Protein AF-A0A395UTX0-F1 (afdb_monomer_lite)

Organism: NCBI:txid39491

pLDDT: mean 94.31, std 2.13, range [87.38, 97.19]

Foldseek 3Di:
DFDWDDDPPLEIETELVRQFFDDPPGRVDGDDPVNSVVVVVVVVVPDDPVHRHYHYD

Secondary structure (DSSP, 8-state):
---EEEETTTEEEE-GGG--BPSTT-TTSBPPHHHHHHHHHHHHHH--TTS-EEEE-

Structure (mmCIF, N/CA/C/O backbone):
data_AF-A0A395UTX0-F1
#
_entry.id   AF-A0A395UTX0-F1
#
loop_
_atom_sit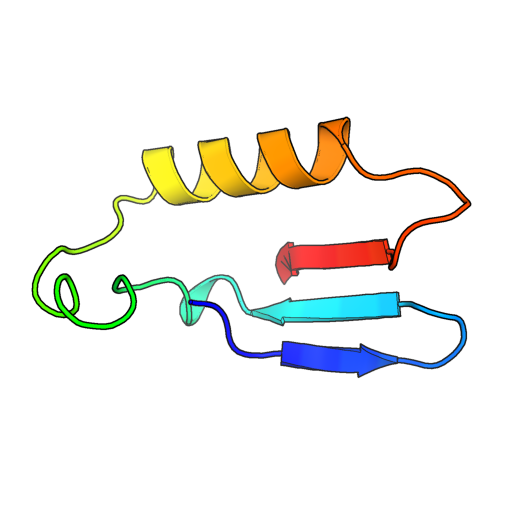e.group_PDB
_atom_site.id
_atom_site.type_symbol
_atom_site.label_atom_id
_atom_site.label_alt_id
_atom_site.label_comp_id
_atom_site.label_asym_id
_atom_site.label_entity_id
_atom_site.label_seq_id
_atom_site.pdbx_PDB_ins_code
_atom_site.Cartn_x
_atom_site.Cartn_y
_atom_site.Cartn_z
_atom_site.occupancy
_atom_site.B_iso_or_equiv
_atom_site.auth_seq_id
_atom_site.auth_comp_id
_atom_site.auth_asym_id
_atom_site.auth_atom_id
_atom_site.pdbx_PDB_model_num
ATOM 1 N N . LYS A 1 1 ? 0.837 1.075 -7.312 1.00 88.94 1 LYS A N 1
ATOM 2 C CA . LYS A 1 1 ? -0.497 0.471 -7.056 1.00 88.94 1 LYS A CA 1
ATOM 3 C C . LYS A 1 1 ? -0.340 -0.672 -6.056 1.00 88.94 1 LYS A C 1
ATOM 5 O O . LYS A 1 1 ? 0.722 -1.276 -6.051 1.00 88.94 1 LYS A O 1
ATOM 10 N N . ALA A 1 2 ? -1.352 -0.960 -5.238 1.00 93.81 2 ALA A N 1
ATOM 11 C CA . ALA A 1 2 ? -1.417 -2.173 -4.419 1.00 93.81 2 ALA A CA 1
ATOM 12 C C . ALA A 1 2 ? -2.823 -2.773 -4.540 1.00 93.81 2 ALA A C 1
ATOM 14 O O . ALA A 1 2 ? -3.801 -2.024 -4.598 1.00 93.81 2 ALA A O 1
ATOM 15 N N . GLU A 1 3 ? -2.922 -4.095 -4.612 1.00 95.44 3 GLU A N 1
ATOM 16 C CA . GLU A 1 3 ? -4.189 -4.806 -4.435 1.00 95.44 3 GLU A CA 1
ATOM 17 C C . GLU A 1 3 ? -4.458 -5.023 -2.941 1.00 95.44 3 GLU A C 1
ATOM 19 O O . GLU A 1 3 ? -3.567 -4.857 -2.103 1.00 95.44 3 GLU A O 1
ATOM 24 N N . GLY A 1 4 ? -5.701 -5.343 -2.590 1.00 95.56 4 GLY A N 1
ATOM 25 C CA . GLY A 1 4 ? -6.079 -5.501 -1.194 1.00 95.56 4 GLY A CA 1
ATOM 26 C C . GLY A 1 4 ? -7.575 -5.663 -0.957 1.00 95.56 4 GLY A C 1
ATOM 27 O O . GLY A 1 4 ? -8.380 -5.626 -1.891 1.00 95.56 4 GLY A O 1
ATOM 28 N N . GLU A 1 5 ? -7.942 -5.797 0.315 1.00 96.31 5 GLU A N 1
ATOM 29 C CA . GLU A 1 5 ? -9.307 -6.054 0.775 1.00 96.31 5 GLU A CA 1
ATOM 30 C C . GLU A 1 5 ? -9.773 -5.031 1.819 1.00 96.31 5 GLU A C 1
ATOM 32 O O . GLU A 1 5 ? -9.055 -4.663 2.752 1.00 96.31 5 GLU A O 1
ATOM 37 N N . MET A 1 6 ? -11.026 -4.583 1.683 1.00 94.56 6 MET A N 1
ATOM 38 C CA . MET A 1 6 ? -11.678 -3.715 2.664 1.00 94.56 6 MET A CA 1
ATOM 39 C C . MET A 1 6 ? -12.274 -4.554 3.797 1.00 94.56 6 MET A C 1
ATOM 41 O O . MET A 1 6 ? -13.161 -5.378 3.578 1.00 94.56 6 MET A O 1
ATOM 45 N N . LEU A 1 7 ? -11.837 -4.285 5.023 1.00 91.75 7 LEU A N 1
ATOM 46 C CA . LEU A 1 7 ? -12.344 -4.891 6.247 1.00 91.75 7 LEU A CA 1
ATOM 47 C C . LEU A 1 7 ? -13.363 -3.981 6.952 1.00 91.75 7 LEU A C 1
ATOM 49 O O . LEU A 1 7 ? -13.462 -2.771 6.723 1.00 91.75 7 LEU A O 1
ATOM 53 N N . VAL A 1 8 ? -14.119 -4.572 7.880 1.00 89.44 8 VAL A N 1
ATOM 54 C CA . VAL A 1 8 ? -15.066 -3.837 8.729 1.00 89.44 8 VAL A CA 1
ATOM 55 C C . VAL A 1 8 ? -14.323 -2.796 9.577 1.00 89.44 8 VAL A C 1
ATOM 57 O O . VAL A 1 8 ? -13.232 -3.045 10.088 1.00 89.44 8 VAL A O 1
ATOM 60 N N . GLY A 1 9 ? -14.938 -1.626 9.769 1.00 87.38 9 GLY A N 1
ATOM 61 C CA . GLY A 1 9 ? -14.403 -0.598 10.665 1.00 87.38 9 GLY A CA 1
ATOM 62 C C . GLY A 1 9 ? -13.299 0.262 10.047 1.00 87.38 9 GLY A C 1
ATOM 63 O O . GLY A 1 9 ? -12.347 0.606 10.740 1.00 87.38 9 GLY A O 1
ATOM 64 N N . LYS A 1 10 ? -13.440 0.628 8.762 1.00 88.00 10 LYS A N 1
ATOM 65 C CA . LYS A 1 10 ? -12.500 1.496 8.021 1.00 88.00 10 LYS A CA 1
ATOM 66 C C . LYS A 1 10 ? -11.067 0.950 7.998 1.00 88.00 10 LYS A C 1
ATOM 68 O O . LYS A 1 10 ? -10.113 1.725 8.039 1.00 88.00 10 LYS A O 1
ATOM 73 N N . LYS A 1 11 ? -10.916 -0.371 7.957 1.00 93.38 11 LYS A N 1
ATOM 74 C CA . LYS A 1 11 ? -9.622 -1.042 7.830 1.00 93.38 11 LYS A CA 1
ATOM 75 C C . LYS A 1 11 ? -9.469 -1.566 6.411 1.00 93.38 11 LYS A C 1
ATOM 77 O O . LYS A 1 11 ? -10.432 -2.067 5.848 1.00 93.38 11 LYS A O 1
ATOM 82 N N . PHE A 1 12 ? -8.279 -1.460 5.850 1.00 95.31 12 PHE A N 1
ATOM 83 C CA . PHE A 1 12 ? -7.934 -1.983 4.537 1.00 95.31 12 PHE A CA 1
ATOM 84 C C . PHE A 1 12 ? -6.635 -2.775 4.658 1.00 95.31 12 PHE A C 1
ATOM 86 O O . PHE A 1 12 ? -5.685 -2.291 5.272 1.00 95.31 12 PHE A O 1
ATOM 93 N N . VAL A 1 13 ? -6.595 -3.982 4.106 1.00 96.62 13 VAL A N 1
ATOM 94 C CA . VAL A 1 13 ? -5.371 -4.786 4.014 1.00 96.62 13 VAL A CA 1
ATOM 95 C C . VAL A 1 13 ? -4.830 -4.638 2.604 1.00 96.62 13 VAL A C 1
ATOM 97 O O . VAL A 1 13 ? -5.547 -4.937 1.657 1.00 96.62 13 VAL A O 1
ATOM 100 N N . ALA A 1 14 ? -3.601 -4.153 2.466 1.00 96.81 14 ALA A N 1
ATOM 101 C CA . ALA A 1 14 ? -2.884 -4.040 1.205 1.00 96.81 14 ALA A CA 1
ATOM 102 C C . ALA A 1 14 ? -1.838 -5.156 1.107 1.00 96.81 14 ALA A C 1
ATOM 104 O O . ALA A 1 14 ? -1.043 -5.336 2.029 1.00 96.81 14 ALA A O 1
ATOM 105 N N . TYR A 1 15 ? -1.808 -5.870 -0.014 1.00 96.81 15 TYR A N 1
ATOM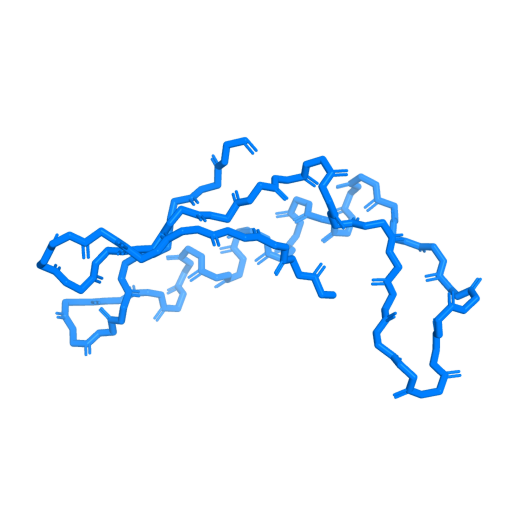 106 C CA . TYR A 1 15 ? -0.854 -6.955 -0.232 1.00 96.81 15 TYR A CA 1
ATOM 107 C C . TYR A 1 15 ? 0.448 -6.403 -0.797 1.00 96.81 15 TYR A C 1
ATOM 109 O O . TYR A 1 15 ? 0.497 -5.883 -1.919 1.00 96.81 15 TYR A O 1
ATOM 117 N N . ARG A 1 16 ? 1.514 -6.487 -0.007 1.00 94.50 16 ARG A N 1
ATOM 118 C CA . ARG A 1 16 ? 2.827 -5.926 -0.323 1.00 94.50 16 ARG A CA 1
ATOM 119 C C . ARG A 1 16 ? 3.435 -6.571 -1.560 1.00 94.50 16 ARG A C 1
ATOM 121 O O . ARG A 1 16 ? 4.053 -5.884 -2.366 1.00 94.50 16 ARG A O 1
ATOM 128 N N . ASP A 1 17 ? 3.217 -7.867 -1.747 1.00 94.75 17 ASP A N 1
ATOM 129 C CA . ASP A 1 17 ? 3.711 -8.621 -2.900 1.00 94.75 17 ASP A CA 1
ATOM 130 C C . ASP A 1 17 ? 3.101 -8.163 -4.237 1.00 94.75 17 ASP A C 1
ATOM 132 O O . ASP A 1 17 ? 3.650 -8.467 -5.297 1.00 94.75 17 ASP A O 1
ATOM 136 N N . THR A 1 18 ? 2.016 -7.384 -4.213 1.00 95.56 18 THR A N 1
ATOM 137 C CA . THR A 1 18 ? 1.403 -6.785 -5.410 1.00 95.56 18 THR A CA 1
ATOM 138 C C . THR A 1 18 ? 1.967 -5.406 -5.767 1.00 95.56 18 THR A C 1
ATOM 140 O O . THR A 1 18 ? 1.709 -4.897 -6.862 1.00 95.56 18 THR A O 1
ATOM 143 N N . MET A 1 19 ? 2.787 -4.806 -4.897 1.00 94.88 19 MET A N 1
ATOM 144 C CA . MET A 1 19 ? 3.405 -3.490 -5.096 1.00 94.88 19 MET A CA 1
ATOM 145 C C . MET A 1 19 ? 4.629 -3.562 -6.020 1.00 94.88 19 MET A C 1
ATOM 147 O O . MET A 1 19 ? 5.743 -3.284 -5.600 1.00 94.88 19 MET A O 1
ATOM 151 N N . LYS A 1 20 ? 4.435 -3.945 -7.286 1.00 94.62 20 LYS A N 1
ATOM 152 C CA . LYS A 1 20 ? 5.549 -4.189 -8.227 1.00 94.62 20 LYS A CA 1
ATOM 153 C C . LYS A 1 20 ? 5.811 -3.045 -9.197 1.00 94.62 20 LYS A C 1
ATOM 155 O O . LYS A 1 20 ? 6.957 -2.738 -9.493 1.00 94.62 20 LYS A O 1
ATOM 160 N N . PHE A 1 21 ? 4.747 -2.422 -9.691 1.00 94.44 21 PHE A N 1
ATOM 161 C CA . PHE A 1 21 ? 4.825 -1.390 -10.721 1.00 94.44 21 PHE A CA 1
ATOM 162 C C . PHE A 1 21 ? 3.943 -0.198 -10.362 1.00 94.44 21 PHE A C 1
ATOM 164 O O . PHE A 1 21 ? 2.954 -0.301 -9.613 1.00 94.44 21 PHE A O 1
ATOM 171 N N . TRP A 1 22 ? 4.301 0.950 -10.922 1.00 93.31 22 TRP A N 1
ATOM 172 C CA . TRP A 1 22 ? 3.462 2.136 -10.867 1.00 93.31 22 TRP A CA 1
ATOM 173 C C . TRP A 1 22 ? 2.223 1.993 -11.752 1.00 93.31 22 TRP A C 1
ATOM 175 O O . TRP A 1 22 ? 2.070 1.051 -12.530 1.00 93.31 22 TRP A O 1
ATOM 185 N N . GLU A 1 23 ? 1.289 2.923 -11.579 1.00 92.19 23 GLU A N 1
ATOM 186 C CA . GLU A 1 23 ? 0.168 3.038 -12.505 1.00 92.19 23 GLU A CA 1
ATOM 187 C C . GLU A 1 23 ? 0.610 3.736 -13.795 1.00 92.19 23 GLU A C 1
ATOM 189 O O . GLU A 1 23 ? 1.619 4.453 -13.792 1.00 92.19 23 GLU A O 1
ATOM 194 N N . PRO A 1 24 ? -0.141 3.562 -14.896 1.00 94.75 24 PRO A N 1
ATOM 195 C CA . PRO A 1 24 ? 0.138 4.286 -16.119 1.00 94.75 24 PRO A CA 1
ATOM 196 C C . PRO A 1 24 ? 0.243 5.800 -15.911 1.00 94.75 24 PRO A C 1
ATOM 198 O O . PRO A 1 24 ? -0.554 6.368 -15.158 1.00 94.75 24 PRO A O 1
ATOM 201 N N . PRO A 1 25 ? 1.203 6.471 -16.575 1.00 95.00 25 PRO A N 1
ATOM 202 C CA . PRO A 1 25 ? 2.047 5.983 -17.681 1.00 95.00 25 PRO A CA 1
ATOM 203 C C . PRO A 1 25 ? 3.402 5.369 -17.263 1.00 95.00 25 PRO A C 1
ATOM 205 O O . PRO A 1 25 ? 4.303 5.242 -18.091 1.00 95.00 25 PRO A O 1
ATOM 208 N N . HIS A 1 26 ? 3.583 5.051 -15.980 1.00 93.94 26 HIS A N 1
ATOM 209 C CA . HIS A 1 26 ? 4.849 4.571 -15.419 1.00 93.94 26 HIS A CA 1
ATOM 210 C C . HIS A 1 26 ? 4.835 3.059 -15.157 1.00 93.94 26 HIS A C 1
ATOM 212 O O . HIS A 1 26 ? 5.630 2.547 -14.377 1.00 93.94 26 HIS A O 1
ATOM 218 N N . GLU A 1 27 ? 3.950 2.303 -15.805 1.00 94.31 27 GLU A N 1
ATOM 219 C CA . GLU A 1 27 ? 3.760 0.870 -15.551 1.00 94.31 27 GLU A CA 1
ATOM 2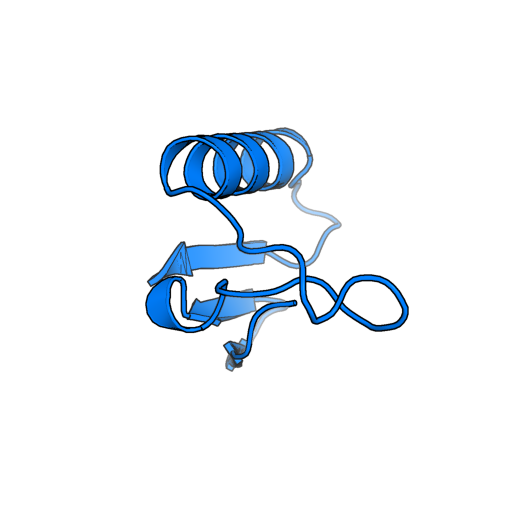20 C C . GLU A 1 27 ? 4.981 -0.002 -15.909 1.00 94.31 27 GLU A C 1
ATOM 222 O O . GLU A 1 27 ? 4.991 -1.198 -15.631 1.00 94.31 27 GLU A O 1
ATOM 227 N N . HIS A 1 28 ? 6.006 0.573 -16.546 1.00 93.62 28 HIS A N 1
ATOM 228 C CA . HIS A 1 28 ? 7.285 -0.084 -16.846 1.00 93.62 28 HIS A CA 1
ATOM 229 C C . HIS A 1 28 ? 8.362 0.196 -15.788 1.00 93.62 28 HIS A C 1
ATOM 231 O O . HIS A 1 28 ? 9.429 -0.413 -15.824 1.00 93.62 28 HIS A O 1
ATOM 237 N N . GLU A 1 29 ? 8.104 1.126 -14.870 1.00 94.31 29 GLU A N 1
ATOM 238 C CA . GLU A 1 2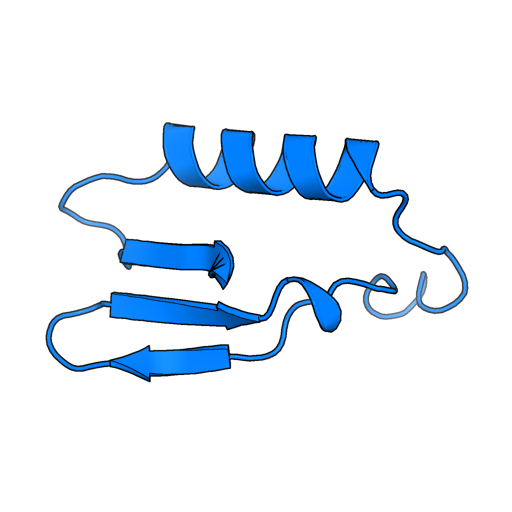9 ? 8.989 1.442 -13.757 1.00 94.31 29 GLU A CA 1
ATOM 239 C C . GLU A 1 29 ? 8.695 0.486 -12.595 1.00 94.31 29 GLU A C 1
ATOM 241 O O . GLU A 1 29 ? 7.593 0.467 -12.036 1.00 94.31 29 GLU A O 1
ATOM 246 N N . GLU A 1 30 ? 9.688 -0.334 -12.258 1.00 93.62 30 GLU A N 1
ATOM 247 C CA . GLU A 1 30 ? 9.620 -1.279 -11.146 1.00 93.62 30 GLU A CA 1
ATOM 248 C C . GLU A 1 30 ? 9.845 -0.562 -9.809 1.00 93.62 30 GLU A C 1
ATOM 250 O O . GLU A 1 30 ? 10.689 0.330 -9.688 1.00 93.62 30 GLU A O 1
ATOM 255 N N . LEU A 1 31 ? 9.081 -0.964 -8.797 1.00 94.00 31 LEU A N 1
ATOM 256 C CA . LEU A 1 31 ? 9.250 -0.532 -7.417 1.00 94.00 31 LEU A CA 1
ATOM 257 C C . LEU A 1 31 ? 10.279 -1.420 -6.721 1.00 94.00 31 LEU A C 1
ATOM 259 O O . LEU A 1 31 ? 10.070 -2.620 -6.556 1.00 94.00 31 LEU A O 1
ATOM 263 N N . LEU A 1 32 ? 11.374 -0.814 -6.268 1.00 94.88 32 LEU A N 1
ATOM 264 C CA . LEU A 1 32 ? 12.361 -1.504 -5.448 1.00 94.88 32 LEU A CA 1
ATOM 265 C C . LEU A 1 32 ? 11.832 -1.711 -4.027 1.00 94.88 32 LEU A C 1
ATOM 267 O O . LEU A 1 32 ? 11.082 -0.891 -3.498 1.00 94.88 32 LEU A O 1
ATOM 271 N N . GLU A 1 33 ? 12.313 -2.763 -3.370 1.00 94.62 33 GLU A N 1
ATOM 272 C CA . GLU A 1 33 ? 11.941 -3.113 -1.995 1.00 94.62 33 GLU A CA 1
ATOM 273 C C . GLU A 1 33 ? 12.111 -1.936 -1.017 1.00 94.62 33 GLU A C 1
ATOM 275 O O . GLU A 1 33 ? 11.223 -1.634 -0.222 1.00 94.62 33 GLU A O 1
ATOM 280 N N . GLU A 1 34 ? 13.217 -1.201 -1.139 1.00 95.94 34 GLU A N 1
ATOM 281 C CA . GLU A 1 34 ? 13.525 -0.024 -0.319 1.00 95.94 34 GLU A CA 1
ATOM 282 C C . GLU A 1 34 ? 12.495 1.103 -0.515 1.00 95.94 34 GLU A C 1
ATOM 284 O O . GLU A 1 34 ? 12.123 1.809 0.425 1.00 95.94 34 GLU A O 1
ATOM 289 N N . GLN A 1 35 ? 11.999 1.263 -1.747 1.00 95.50 35 GLN A N 1
ATOM 290 C CA . GLN A 1 35 ? 10.964 2.245 -2.068 1.00 95.50 35 GLN A CA 1
ATOM 291 C C . GLN A 1 35 ? 9.614 1.806 -1.503 1.00 95.50 35 GLN A C 1
ATOM 293 O O . GLN A 1 35 ? 8.898 2.630 -0.940 1.00 95.50 35 GLN A O 1
ATOM 298 N N . ILE A 1 36 ? 9.284 0.514 -1.598 1.00 95.88 36 ILE A N 1
ATOM 299 C CA . ILE A 1 36 ? 8.074 -0.060 -0.996 1.00 95.88 36 ILE A CA 1
ATOM 300 C C . ILE A 1 36 ? 8.086 0.171 0.519 1.00 95.88 36 ILE A C 1
ATOM 302 O O . ILE A 1 36 ? 7.101 0.654 1.075 1.00 95.88 36 ILE A O 1
ATOM 306 N N . GLU A 1 37 ? 9.206 -0.099 1.190 1.00 96.69 37 GLU A N 1
ATOM 307 C CA . GLU A 1 37 ? 9.359 0.160 2.624 1.00 96.69 37 GLU A CA 1
ATOM 308 C C . GLU A 1 37 ? 9.198 1.642 2.968 1.00 96.69 37 GLU A C 1
ATOM 310 O O . GLU A 1 37 ? 8.499 1.981 3.926 1.00 96.69 37 GLU A O 1
ATOM 315 N N . SER A 1 38 ? 9.795 2.535 2.174 1.00 97.19 38 SER A N 1
ATOM 316 C CA . SER A 1 38 ? 9.655 3.981 2.357 1.00 97.19 38 SER A CA 1
ATOM 317 C C . SER A 1 38 ? 8.196 4.435 2.236 1.00 97.19 38 SER A C 1
ATOM 319 O O . SER A 1 38 ? 7.711 5.157 3.111 1.00 97.19 38 SER A O 1
ATOM 321 N N . ILE A 1 39 ? 7.473 3.941 1.226 1.00 95.75 39 ILE A N 1
ATOM 322 C CA . ILE A 1 39 ? 6.044 4.217 1.021 1.00 95.75 39 ILE A CA 1
ATOM 323 C C . ILE A 1 39 ? 5.222 3.715 2.212 1.00 95.75 39 ILE A C 1
ATOM 325 O O . ILE A 1 39 ? 4.394 4.455 2.740 1.00 95.75 39 ILE A O 1
ATOM 329 N N . ILE A 1 40 ? 5.456 2.482 2.674 1.00 95.56 40 ILE A N 1
ATOM 330 C CA . ILE A 1 40 ? 4.739 1.909 3.825 1.00 95.56 40 ILE A CA 1
ATOM 331 C C . ILE A 1 40 ? 4.959 2.764 5.075 1.00 95.56 40 ILE A C 1
ATOM 333 O O . ILE A 1 40 ? 3.999 3.094 5.776 1.00 95.56 40 ILE A O 1
ATOM 337 N N . GLN A 1 41 ? 6.202 3.167 5.345 1.00 97.19 41 GLN A N 1
ATOM 338 C CA . GLN A 1 41 ? 6.511 4.032 6.481 1.00 97.19 41 GLN A CA 1
ATOM 339 C C . GLN A 1 41 ? 5.826 5.394 6.369 1.00 97.19 41 GLN A C 1
ATOM 341 O O . GLN A 1 41 ? 5.347 5.923 7.371 1.00 97.19 41 GLN A O 1
ATOM 346 N N . GLU A 1 42 ? 5.783 5.984 5.177 1.00 97.19 42 GLU A N 1
ATOM 347 C CA . GLU A 1 42 ? 5.110 7.261 4.955 1.00 97.19 42 GLU A CA 1
ATOM 348 C C . GLU A 1 42 ? 3.597 7.141 5.162 1.00 97.19 42 GLU A C 1
ATOM 350 O O . GLU A 1 42 ? 3.008 7.967 5.862 1.00 97.19 42 GLU A O 1
ATOM 355 N N . VAL A 1 43 ? 2.970 6.081 4.645 1.00 95.31 43 VAL A N 1
ATOM 356 C CA . VAL A 1 43 ? 1.551 5.793 4.893 1.00 95.31 43 VAL A CA 1
ATOM 357 C C . VAL A 1 43 ? 1.301 5.671 6.394 1.00 95.31 43 VAL A C 1
ATOM 359 O O . VAL A 1 43 ? 0.425 6.351 6.924 1.00 95.31 43 VAL A O 1
ATOM 362 N N . GLN A 1 44 ? 2.114 4.888 7.108 1.00 94.88 44 GLN A N 1
ATOM 363 C CA . GLN A 1 44 ? 1.993 4.713 8.557 1.00 94.88 44 GLN A CA 1
ATOM 364 C C . GLN A 1 44 ? 2.121 6.017 9.347 1.00 94.88 44 GLN A C 1
ATOM 366 O O . GLN A 1 44 ? 1.385 6.207 10.312 1.00 94.88 44 GLN A O 1
ATOM 371 N N . ARG A 1 45 ? 3.002 6.934 8.934 1.00 96.75 45 ARG A N 1
ATOM 372 C CA . ARG A 1 45 ? 3.155 8.248 9.584 1.00 96.75 45 ARG A CA 1
ATOM 373 C C . ARG A 1 45 ? 1.967 9.177 9.345 1.00 96.75 45 ARG A C 1
ATOM 375 O O . ARG A 1 45 ? 1.677 10.007 10.201 1.00 96.75 45 ARG A O 1
ATOM 382 N N . ASN A 1 46 ? 1.312 9.064 8.192 1.00 95.38 46 ASN A N 1
ATOM 383 C CA . ASN A 1 46 ? 0.182 9.917 7.823 1.00 95.38 46 ASN A CA 1
ATOM 384 C C . ASN A 1 46 ? -1.171 9.381 8.323 1.00 95.38 46 ASN A C 1
ATOM 386 O O . ASN A 1 46 ? -2.147 10.135 8.387 1.00 95.38 46 ASN A O 1
ATOM 390 N N . MET A 1 47 ? -1.245 8.099 8.693 1.00 94.69 47 MET A N 1
ATOM 391 C CA . MET A 1 47 ? -2.453 7.506 9.259 1.00 94.69 47 MET A CA 1
ATOM 392 C C . MET A 1 47 ? -2.798 8.096 10.628 1.00 94.69 47 MET A C 1
ATOM 394 O O . MET A 1 47 ? -1.948 8.288 11.494 1.00 94.69 47 MET A O 1
ATOM 398 N N . ASN A 1 48 ? -4.088 8.337 10.839 1.00 93.44 48 ASN A N 1
ATOM 399 C CA . ASN A 1 48 ? -4.650 8.752 12.120 1.00 93.44 48 ASN A CA 1
ATOM 400 C C . ASN A 1 48 ? -6.071 8.196 12.281 1.00 93.44 48 ASN A C 1
ATOM 402 O O . ASN A 1 48 ? -6.603 7.551 11.384 1.00 93.44 48 ASN A O 1
ATOM 406 N N . GLU A 1 49 ? -6.715 8.459 13.413 1.00 91.44 49 GLU A N 1
ATOM 407 C CA . GLU A 1 49 ? -8.056 7.952 13.747 1.00 91.44 49 GLU A CA 1
ATOM 408 C C . GLU A 1 49 ? -9.171 8.323 12.750 1.00 91.44 49 GLU A C 1
ATOM 410 O O . GLU A 1 49 ? -10.191 7.634 12.674 1.00 91.44 49 GLU A O 1
ATOM 415 N N . ASN A 1 50 ? -8.982 9.382 11.958 1.00 93.00 50 ASN A N 1
ATOM 416 C CA . ASN A 1 50 ? -9.963 9.848 10.981 1.00 93.00 50 ASN A CA 1
ATOM 417 C C . ASN A 1 50 ? -9.730 9.279 9.575 1.00 93.00 50 ASN A C 1
ATOM 419 O O . ASN A 1 50 ? -10.610 9.403 8.718 1.00 93.00 50 ASN A O 1
ATOM 423 N N . THR A 1 51 ? -8.584 8.640 9.326 1.00 92.69 51 THR A N 1
ATOM 424 C CA . THR A 1 51 ? -8.260 8.017 8.037 1.00 92.69 51 THR A CA 1
ATOM 425 C C . THR A 1 51 ? -8.619 6.534 8.028 1.00 92.69 51 THR A C 1
ATOM 427 O O . THR A 1 51 ? -8.777 5.892 9.070 1.00 92.69 51 THR A O 1
ATOM 430 N N . VAL A 1 52 ? -8.724 5.964 6.825 1.00 92.25 52 VAL A N 1
ATOM 431 C CA . VAL A 1 52 ? -8.715 4.504 6.662 1.00 92.25 52 VAL A CA 1
ATOM 432 C C . VAL A 1 52 ? -7.419 3.961 7.268 1.00 92.25 52 VAL A C 1
ATOM 434 O O . VAL A 1 52 ? -6.349 4.534 7.067 1.00 92.25 52 VAL A O 1
ATOM 437 N N . GLN A 1 53 ? -7.534 2.886 8.039 1.00 95.06 53 GLN A N 1
ATOM 438 C CA . GLN A 1 53 ? -6.407 2.186 8.642 1.00 95.06 53 GLN A CA 1
ATOM 439 C C . GLN A 1 53 ? -5.900 1.143 7.650 1.00 95.06 53 GLN A C 1
ATOM 441 O O . GLN A 1 53 ? -6.597 0.170 7.376 1.00 95.06 53 GLN A O 1
ATOM 446 N N . ILE A 1 54 ? -4.709 1.354 7.108 1.00 95.56 54 ILE A N 1
ATOM 447 C CA . ILE A 1 54 ? -4.082 0.471 6.128 1.00 95.56 54 ILE A CA 1
ATOM 448 C C . ILE A 1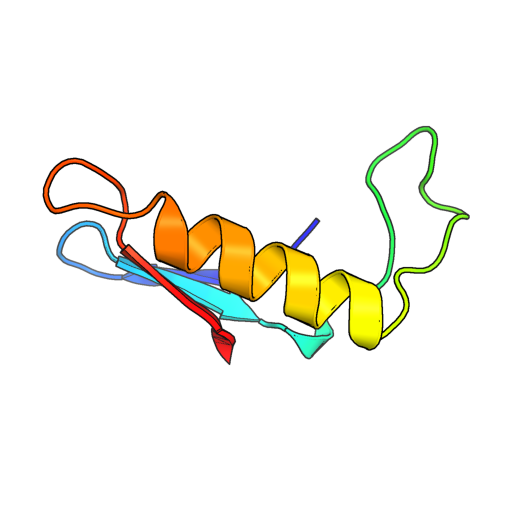 54 ? -3.086 -0.441 6.846 1.00 95.56 54 ILE A C 1
ATOM 450 O O . ILE A 1 54 ? -2.190 0.028 7.547 1.00 95.56 54 ILE A O 1
ATOM 454 N N . VAL A 1 55 ? -3.246 -1.748 6.667 1.00 94.38 55 VAL A N 1
ATOM 455 C CA . VAL A 1 55 ? -2.309 -2.782 7.120 1.00 94.38 55 VAL A CA 1
ATOM 456 C C . VAL A 1 55 ? -1.656 -3.386 5.885 1.00 94.38 55 VAL A C 1
ATOM 458 O O . VAL A 1 55 ? -2.344 -3.613 4.896 1.00 94.38 55 VAL A O 1
ATOM 461 N N . PHE A 1 56 ? -0.348 -3.622 5.929 1.00 94.81 56 PHE A N 1
ATOM 462 C CA . PHE A 1 56 ? 0.390 -4.240 4.828 1.00 94.81 56 PHE A CA 1
ATOM 463 C C . PHE A 1 56 ? 0.749 -5.681 5.206 1.00 94.81 56 PHE A C 1
ATOM 465 O O . PHE A 1 56 ? 1.334 -5.880 6.274 1.00 94.81 56 PHE A O 1
ATOM 472 N N . GLU A 1 57 ? 0.388 -6.644 4.354 1.00 91.88 57 GLU A N 1
ATOM 473 C CA . GLU A 1 57 ? 0.687 -8.085 4.491 1.00 91.88 57 GLU A CA 1
ATOM 474 C C . GLU A 1 57 ? 1.584 -8.594 3.360 1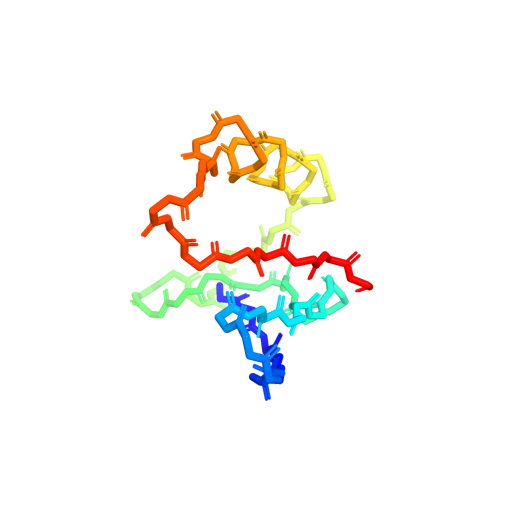.00 91.88 57 GLU A C 1
ATOM 476 O O . GLU A 1 57 ? 1.434 -8.101 2.218 1.00 91.88 57 GLU A O 1
#

Sequence (57 aa):
KAEGEMLVGKKFVAYRDTMKFWEPPHEHEELLEEQIESIIQEVQRNMNENTVQIVFE

InterPro domains:
  IPR028148 Immunity protein 74 [PF15603] (11-57)

Radius of gyration: 12.1 Å; chains: 1; bounding box: 29×18×31 Å